Protein AF-A0A7V8YA00-F1 (afdb_monomer)

Sequence (77 aa):
MSRRWDPSLWASKKPFGIGEQRPNNYAEIWNALKENRDELGFAWRILKEGVCDGCALGTTGMRDWTLDEIHLCNVRL

Structure (mmCIF, N/CA/C/O backbone):
data_AF-A0A7V8YA00-F1
#
_entry.id   AF-A0A7V8YA00-F1
#
loop_
_atom_site.group_PDB
_atom_site.id
_atom_site.type_symbol
_atom_site.label_atom_id
_atom_site.label_alt_id
_atom_site.label_comp_id
_atom_site.label_asym_id
_atom_site.label_entity_id
_atom_site.label_seq_id
_atom_site.pdbx_PDB_ins_code
_atom_site.Cartn_x
_atom_site.Cartn_y
_atom_site.Cartn_z
_atom_site.occupancy
_atom_site.B_iso_or_equiv
_atom_site.auth_seq_id
_atom_site.auth_comp_id
_atom_site.auth_asym_id
_atom_site.auth_atom_id
_atom_site.pdbx_PDB_model_num
ATOM 1 N N . MET A 1 1 ? 22.034 -30.687 -19.357 1.00 50.94 1 MET A N 1
ATOM 2 C CA . MET A 1 1 ? 21.919 -30.775 -17.882 1.00 50.94 1 MET A CA 1
ATOM 3 C C . MET A 1 1 ? 21.779 -29.369 -17.325 1.00 50.94 1 MET A C 1
ATOM 5 O O . MET A 1 1 ? 22.728 -28.602 -17.384 1.00 50.94 1 MET A O 1
ATOM 9 N N . SER A 1 2 ? 20.583 -29.009 -16.861 1.00 56.16 2 SER A N 1
ATOM 10 C CA . SER A 1 2 ? 20.290 -27.703 -16.262 1.00 56.16 2 SER A CA 1
ATOM 11 C C . SER A 1 2 ? 21.059 -27.535 -14.948 1.00 56.16 2 SER A C 1
ATOM 13 O O . SER A 1 2 ? 20.780 -28.254 -13.983 1.00 56.16 2 SER A O 1
ATOM 15 N N . ARG A 1 3 ? 21.997 -26.584 -14.872 1.00 65.00 3 ARG A N 1
ATOM 16 C CA . ARG A 1 3 ? 22.481 -26.100 -13.573 1.00 65.00 3 ARG A CA 1
ATOM 17 C C . ARG A 1 3 ? 21.331 -25.331 -12.935 1.00 65.00 3 ARG A C 1
ATOM 19 O O . ARG A 1 3 ? 20.991 -24.246 -13.380 1.00 65.00 3 ARG A O 1
ATOM 26 N N . ARG A 1 4 ? 20.691 -25.931 -11.929 1.00 72.00 4 ARG A N 1
ATOM 27 C CA . ARG A 1 4 ? 19.570 -25.312 -11.198 1.00 72.00 4 ARG A CA 1
ATOM 28 C C . ARG A 1 4 ? 19.998 -24.083 -10.384 1.00 72.00 4 ARG A C 1
ATOM 30 O O . ARG A 1 4 ? 19.138 -23.333 -9.950 1.00 72.00 4 ARG A O 1
ATOM 37 N N . TRP A 1 5 ? 21.304 -23.881 -10.200 1.00 75.00 5 TRP A N 1
ATOM 38 C CA . TRP A 1 5 ? 21.872 -22.795 -9.412 1.00 75.00 5 TRP A CA 1
ATOM 39 C C . TRP A 1 5 ? 23.161 -22.302 -10.075 1.00 75.00 5 TRP A C 1
ATOM 41 O O . TRP A 1 5 ? 24.112 -23.073 -10.212 1.00 75.00 5 TRP A O 1
ATOM 51 N N . ASP A 1 6 ? 23.177 -21.035 -10.491 1.00 83.69 6 ASP A N 1
ATOM 52 C CA . ASP A 1 6 ? 24.368 -20.335 -10.981 1.00 83.69 6 ASP A CA 1
ATOM 53 C C . ASP A 1 6 ? 24.622 -19.089 -10.113 1.00 83.69 6 ASP A C 1
ATOM 55 O O . ASP A 1 6 ? 24.042 -18.030 -10.366 1.00 83.69 6 ASP A O 1
ATOM 59 N N . PRO A 1 7 ? 25.452 -19.207 -9.057 1.00 85.69 7 PRO A N 1
ATOM 60 C CA . PRO A 1 7 ? 25.746 -18.101 -8.148 1.00 85.69 7 PRO A CA 1
ATOM 61 C C . PRO A 1 7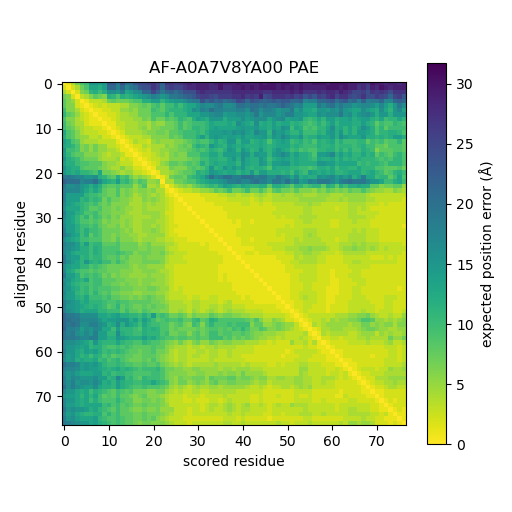 ? 26.406 -16.892 -8.810 1.00 85.69 7 PRO A C 1
ATOM 63 O O . PRO A 1 7 ? 26.369 -15.805 -8.238 1.00 85.69 7 PRO A O 1
ATOM 66 N N . SER A 1 8 ? 27.001 -17.059 -9.998 1.00 84.62 8 SER A N 1
ATOM 67 C CA . SER A 1 8 ? 27.610 -15.945 -10.735 1.00 84.62 8 SER A CA 1
ATOM 68 C C . SER A 1 8 ? 26.572 -14.953 -11.272 1.00 84.62 8 SER A C 1
ATOM 70 O O . SER A 1 8 ? 26.896 -13.791 -11.491 1.00 84.62 8 SER A O 1
ATOM 72 N N . LEU A 1 9 ? 25.314 -15.390 -11.414 1.00 82.44 9 LEU A N 1
ATOM 73 C CA . LEU A 1 9 ? 24.183 -14.560 -11.836 1.00 82.44 9 LEU A CA 1
ATOM 74 C C . LEU A 1 9 ? 23.421 -13.933 -10.657 1.00 82.44 9 LEU A C 1
ATOM 76 O O . LEU A 1 9 ? 22.416 -13.252 -10.862 1.00 82.44 9 LEU A O 1
ATOM 80 N N . TRP A 1 10 ? 23.830 -14.188 -9.412 1.00 87.56 10 TRP A N 1
ATOM 81 C CA . TRP A 1 10 ? 23.103 -13.682 -8.251 1.00 87.56 10 TRP A CA 1
ATOM 82 C C . TRP A 1 10 ? 23.408 -12.204 -8.021 1.00 87.56 10 TRP A C 1
ATOM 84 O O . TRP A 1 10 ? 24.540 -11.830 -7.730 1.00 87.56 10 TRP A O 1
ATOM 94 N N . ALA A 1 11 ? 22.369 -11.369 -8.050 1.00 85.12 11 ALA A N 1
ATOM 95 C CA . ALA A 1 11 ? 22.479 -9.963 -7.666 1.00 85.12 11 ALA A CA 1
ATOM 96 C C . ALA A 1 11 ? 22.777 -9.778 -6.162 1.00 85.12 11 ALA A C 1
ATOM 98 O O . ALA A 1 11 ? 23.352 -8.772 -5.760 1.00 85.12 11 ALA A O 1
ATOM 99 N N . SER A 1 12 ? 22.395 -10.743 -5.314 1.00 83.62 12 SER A N 1
ATOM 100 C CA . SER A 1 12 ? 22.677 -10.735 -3.875 1.00 83.62 12 SER A CA 1
ATOM 101 C C . SER A 1 12 ? 22.635 -12.145 -3.286 1.00 83.62 12 SER A C 1
ATOM 103 O O . SER A 1 12 ? 21.916 -13.016 -3.773 1.00 83.62 12 SER A O 1
ATOM 105 N N . LYS A 1 13 ? 23.374 -12.357 -2.186 1.00 85.31 13 LYS A N 1
ATOM 106 C CA . LYS A 1 13 ? 23.263 -13.561 -1.339 1.00 85.31 13 LYS A CA 1
ATOM 107 C C . LYS A 1 13 ? 22.007 -13.547 -0.460 1.00 85.31 13 LYS A C 1
ATOM 109 O O . LYS A 1 13 ? 21.657 -14.574 0.114 1.00 85.31 13 LYS A O 1
ATOM 114 N N . LYS A 1 14 ? 21.359 -12.386 -0.318 1.00 83.62 14 LYS A N 1
ATOM 115 C CA . LYS A 1 14 ? 20.116 -12.228 0.439 1.00 83.62 14 LYS A CA 1
ATOM 116 C C . LYS A 1 14 ? 18.954 -12.698 -0.441 1.00 83.62 14 LYS A C 1
ATOM 118 O O . LYS A 1 14 ? 18.675 -12.038 -1.445 1.00 83.62 14 LYS A O 1
ATOM 123 N N . PRO A 1 15 ? 18.268 -13.804 -0.100 1.00 77.38 15 PRO A N 1
ATOM 124 C CA . PRO A 1 15 ? 17.159 -14.290 -0.908 1.00 77.38 15 PRO A CA 1
ATOM 125 C C . PRO A 1 15 ? 16.077 -13.217 -0.956 1.00 77.38 15 PRO A C 1
ATOM 127 O O . PRO A 1 15 ? 15.756 -12.609 0.064 1.00 77.38 15 PRO A O 1
ATOM 130 N N . PHE A 1 16 ? 15.588 -12.938 -2.161 1.00 73.56 16 PHE A N 1
ATOM 131 C CA . PHE A 1 16 ? 14.626 -11.878 -2.459 1.00 73.56 16 PHE A CA 1
ATOM 132 C C . PHE A 1 16 ? 15.022 -10.459 -2.024 1.00 73.56 16 PHE A C 1
ATOM 134 O O . PHE A 1 16 ? 14.267 -9.569 -2.358 1.00 73.56 16 PHE A O 1
ATOM 141 N N . GLY A 1 17 ? 16.179 -10.223 -1.383 1.00 77.56 17 GLY A N 1
ATOM 142 C CA . GLY A 1 17 ? 16.646 -8.923 -0.871 1.00 77.56 17 GLY A CA 1
ATOM 143 C C . GLY A 1 17 ? 16.345 -8.644 0.615 1.00 77.56 17 GLY A C 1
ATOM 144 O O . GLY A 1 17 ? 16.323 -7.487 1.010 1.00 77.56 17 GLY A O 1
ATOM 145 N N . ILE A 1 18 ? 16.072 -9.660 1.448 1.00 79.19 18 ILE A N 1
ATOM 146 C CA . ILE A 1 18 ? 15.708 -9.490 2.878 1.00 79.19 18 ILE A CA 1
ATOM 147 C C . ILE A 1 18 ? 16.593 -8.458 3.607 1.00 79.19 18 ILE A C 1
ATOM 149 O O . ILE A 1 18 ? 17.822 -8.563 3.612 1.00 79.19 18 ILE A O 1
ATOM 153 N N . GLY A 1 19 ? 15.957 -7.486 4.266 1.00 75.38 19 GLY A N 1
ATOM 154 C CA . GLY A 1 19 ? 16.641 -6.420 5.008 1.00 75.38 19 GLY A CA 1
ATOM 155 C C . GLY A 1 19 ? 17.208 -5.281 4.148 1.00 75.38 19 GLY A C 1
ATOM 156 O O . GLY A 1 19 ? 17.872 -4.406 4.690 1.00 75.38 19 GLY A O 1
ATOM 157 N N . GLU A 1 20 ? 16.970 -5.286 2.835 1.00 77.19 20 GLU A N 1
ATOM 158 C CA . GLU A 1 20 ? 17.152 -4.119 1.960 1.00 77.19 20 GLU A CA 1
ATOM 159 C C . GLU A 1 20 ? 15.866 -3.273 1.901 1.00 77.19 20 GLU A C 1
ATOM 161 O O . GLU A 1 20 ? 14.803 -3.705 2.354 1.00 77.19 20 GLU A O 1
ATOM 166 N N . GLN A 1 21 ? 15.944 -2.084 1.289 1.00 71.31 21 GLN A N 1
ATOM 167 C CA . GLN A 1 21 ? 14.815 -1.148 1.144 1.00 71.31 21 GLN A CA 1
ATOM 168 C C . GLN A 1 21 ? 13.573 -1.772 0.462 1.00 71.31 21 GLN A C 1
ATOM 170 O O . GLN A 1 21 ? 12.445 -1.359 0.718 1.00 71.31 21 GLN A O 1
ATOM 175 N N . ARG A 1 22 ? 13.763 -2.787 -0.394 1.00 62.97 22 ARG A N 1
ATOM 176 C CA . ARG A 1 22 ? 12.718 -3.623 -1.017 1.00 62.97 22 ARG A CA 1
ATOM 177 C C . ARG A 1 22 ? 13.196 -5.072 -0.913 1.00 62.97 22 ARG A C 1
ATOM 179 O O . ARG A 1 22 ? 14.270 -5.373 -1.432 1.00 62.97 22 ARG A O 1
ATOM 186 N N . PRO A 1 23 ? 12.494 -5.922 -0.147 1.00 61.06 23 PRO A N 1
ATOM 187 C CA . PRO A 1 23 ? 11.406 -6.773 -0.654 1.00 61.06 23 PRO A CA 1
ATOM 188 C C . PRO A 1 23 ? 10.360 -7.065 0.435 1.00 61.06 23 PRO A C 1
ATOM 190 O O . PRO A 1 23 ? 9.611 -8.038 0.369 1.00 61.06 23 PRO A O 1
ATOM 193 N N . ASN A 1 24 ? 10.335 -6.238 1.480 1.00 73.62 24 ASN A N 1
ATOM 194 C CA . ASN A 1 24 ? 9.610 -6.519 2.711 1.00 73.62 24 ASN A CA 1
ATOM 195 C C . ASN A 1 24 ? 8.136 -6.094 2.608 1.00 73.62 24 ASN A C 1
ATOM 197 O O . ASN A 1 24 ? 7.547 -5.704 3.607 1.00 73.62 24 ASN A O 1
ATOM 201 N N . ASN A 1 25 ? 7.521 -6.168 1.420 1.00 77.56 25 ASN A N 1
ATOM 202 C CA . ASN A 1 25 ? 6.165 -5.651 1.185 1.00 77.56 25 ASN A CA 1
ATOM 203 C C . ASN A 1 25 ? 5.142 -6.224 2.180 1.00 77.56 25 ASN A C 1
ATOM 205 O O . ASN A 1 25 ? 4.296 -5.495 2.681 1.00 77.56 25 ASN A O 1
ATOM 209 N N . TYR A 1 26 ? 5.258 -7.507 2.533 1.00 83.06 26 TYR A N 1
ATOM 210 C CA . TYR A 1 26 ? 4.382 -8.122 3.535 1.00 83.06 26 TYR A CA 1
ATOM 211 C C . TYR A 1 26 ? 4.652 -7.646 4.967 1.00 83.06 26 TYR A C 1
ATOM 213 O O . TYR A 1 26 ? 3.721 -7.564 5.765 1.00 83.06 26 TYR A O 1
ATOM 221 N N . ALA A 1 27 ? 5.902 -7.321 5.303 1.00 86.56 27 ALA A N 1
ATOM 222 C CA . ALA A 1 27 ? 6.225 -6.751 6.606 1.00 86.56 27 ALA A CA 1
ATOM 223 C C . ALA A 1 27 ? 5.641 -5.337 6.744 1.00 86.56 27 ALA A C 1
ATOM 225 O O . ALA A 1 27 ? 5.130 -5.005 7.807 1.00 86.56 27 ALA A O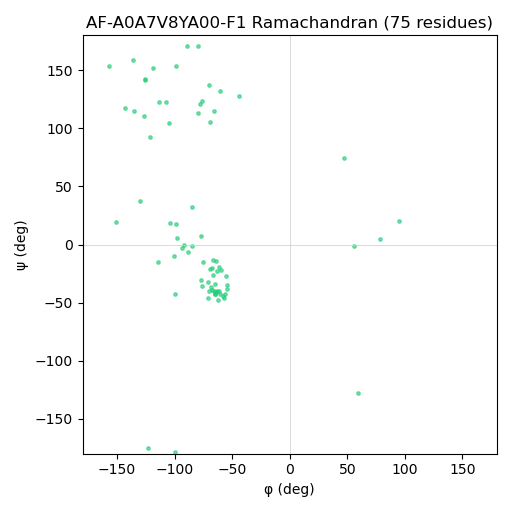 1
ATOM 226 N N . GLU A 1 28 ? 5.633 -4.549 5.663 1.00 87.75 28 GLU A N 1
ATOM 227 C CA . GLU A 1 28 ? 4.993 -3.227 5.654 1.00 87.75 28 GLU A CA 1
ATOM 228 C C . GLU A 1 28 ? 3.482 -3.314 5.885 1.00 87.75 28 GLU A C 1
ATOM 230 O O . GLU A 1 28 ? 2.946 -2.545 6.675 1.00 87.75 28 GLU A O 1
ATOM 235 N N . ILE A 1 29 ? 2.797 -4.310 5.306 1.00 90.62 29 ILE A N 1
ATOM 236 C CA . ILE A 1 29 ? 1.375 -4.558 5.608 1.00 90.62 29 ILE A CA 1
ATOM 237 C C . ILE A 1 29 ? 1.176 -4.799 7.110 1.00 90.62 29 ILE A C 1
ATOM 239 O O . ILE A 1 29 ? 0.267 -4.238 7.721 1.00 90.62 29 ILE A O 1
ATOM 243 N N . TRP A 1 30 ? 2.028 -5.626 7.721 1.00 92.31 30 TRP A N 1
ATOM 244 C CA . TRP A 1 30 ? 1.952 -5.884 9.157 1.00 92.31 30 TRP A CA 1
ATOM 245 C C . TRP A 1 30 ? 2.228 -4.627 9.995 1.00 92.31 30 TRP A C 1
ATOM 247 O O . TRP A 1 30 ? 1.536 -4.390 10.987 1.00 92.31 30 TRP A O 1
ATOM 257 N N . ASN A 1 31 ? 3.203 -3.809 9.595 1.00 92.12 31 ASN A N 1
ATOM 258 C CA . ASN A 1 31 ? 3.513 -2.545 10.260 1.00 92.12 31 ASN A CA 1
ATOM 259 C C . ASN A 1 31 ? 2.325 -1.579 10.196 1.00 92.12 31 ASN A C 1
ATOM 261 O O . ASN A 1 31 ? 1.905 -1.093 11.243 1.00 92.12 31 ASN A O 1
ATOM 265 N N . ALA A 1 32 ? 1.724 -1.397 9.018 1.00 94.12 32 ALA A N 1
ATOM 266 C CA . ALA A 1 32 ? 0.560 -0.535 8.824 1.00 94.12 32 ALA A CA 1
ATOM 267 C C . ALA A 1 32 ? -0.641 -0.987 9.670 1.00 94.12 32 ALA A C 1
ATOM 269 O O . ALA A 1 32 ? -1.294 -0.170 10.320 1.00 94.12 32 ALA A O 1
ATOM 270 N N . LEU A 1 33 ? -0.900 -2.301 9.741 1.00 95.06 33 LEU A N 1
ATOM 271 C CA . LEU A 1 33 ? -1.936 -2.858 10.620 1.00 95.06 33 LEU A CA 1
ATOM 272 C C . LEU A 1 33 ? -1.658 -2.565 12.096 1.00 95.06 33 LEU A C 1
ATOM 274 O O . LEU A 1 33 ? -2.585 -2.283 12.853 1.00 95.06 33 LEU A O 1
ATOM 278 N N . LYS A 1 34 ? -0.395 -2.655 12.523 1.00 96.75 34 LYS A N 1
ATOM 279 C CA . LYS A 1 34 ? 0.003 -2.382 13.907 1.00 96.75 34 LYS A CA 1
ATOM 280 C C . LYS A 1 34 ? -0.102 -0.894 14.245 1.00 96.75 34 LYS A C 1
ATOM 282 O O . LYS A 1 34 ? -0.512 -0.578 15.361 1.00 96.75 34 LYS A O 1
ATOM 287 N N . GLU A 1 35 ? 0.283 -0.021 13.321 1.00 95.75 35 GLU A N 1
ATOM 288 C CA . GLU A 1 35 ? 0.251 1.435 13.477 1.00 95.75 35 GLU A CA 1
ATOM 289 C C . GLU A 1 35 ? -1.181 1.969 13.547 1.00 95.75 35 GLU A C 1
ATOM 291 O O . GLU A 1 35 ? -1.470 2.797 14.399 1.00 95.75 35 GLU A O 1
ATOM 296 N N . ASN A 1 36 ? -2.092 1.407 12.747 1.00 96.88 36 ASN A N 1
ATOM 297 C CA . ASN A 1 36 ? -3.498 1.819 12.674 1.00 96.88 36 ASN A CA 1
ATOM 298 C C . ASN A 1 36 ? -4.440 0.918 13.494 1.00 96.88 36 ASN A C 1
ATOM 300 O O . ASN A 1 36 ? -5.643 0.855 13.233 1.00 96.88 36 ASN A O 1
ATOM 304 N N . ARG A 1 37 ? -3.905 0.137 14.442 1.00 96.62 37 ARG A N 1
ATOM 305 C CA . ARG A 1 37 ? -4.662 -0.915 15.150 1.00 96.62 37 ARG A CA 1
ATOM 306 C C . ARG A 1 37 ? -5.836 -0.387 15.984 1.00 96.62 37 ARG A C 1
ATOM 308 O O . ARG A 1 37 ? -6.727 -1.155 16.335 1.00 96.62 37 ARG A O 1
ATOM 315 N N . ASP A 1 38 ? -5.780 0.882 16.360 1.00 97.81 38 ASP A N 1
ATOM 316 C CA . ASP A 1 38 ? -6.803 1.623 17.092 1.00 97.81 38 ASP A CA 1
ATOM 317 C C . ASP A 1 38 ? -7.977 2.037 16.195 1.00 97.81 38 ASP A C 1
ATOM 319 O O . ASP A 1 38 ? -9.113 2.037 16.657 1.00 97.81 38 ASP A O 1
ATOM 323 N N . GLU A 1 39 ? -7.726 2.282 14.905 1.00 97.44 39 GLU A N 1
ATOM 324 C CA . GLU A 1 39 ? -8.707 2.819 13.951 1.00 97.44 39 GLU A CA 1
ATOM 325 C C . GLU A 1 39 ? -8.794 2.007 12.641 1.00 97.44 39 GLU A C 1
ATOM 327 O O . GLU A 1 39 ? -9.020 2.539 11.549 1.00 97.44 39 GLU A O 1
ATOM 332 N N . LEU A 1 40 ? -8.679 0.674 12.730 1.00 96.50 40 LEU A N 1
ATOM 333 C CA . LEU A 1 40 ? -8.696 -0.228 11.563 1.00 96.50 40 LEU A CA 1
ATOM 334 C C . LEU A 1 40 ? -9.929 -0.046 10.665 1.00 96.50 40 LEU A C 1
ATOM 336 O O . LEU A 1 40 ? -9.837 -0.176 9.444 1.00 96.50 40 LEU A O 1
ATOM 340 N N . GLY A 1 41 ? -11.089 0.262 11.252 1.00 97.31 41 GLY A N 1
ATOM 341 C CA . GLY A 1 41 ? -12.317 0.508 10.496 1.00 97.31 41 GLY A CA 1
ATOM 342 C C . GLY A 1 41 ? -12.226 1.761 9.625 1.00 97.31 41 GLY A C 1
ATOM 343 O O . GLY A 1 41 ? -12.671 1.750 8.474 1.00 97.31 41 GLY A O 1
ATOM 344 N N . PHE A 1 42 ? -11.618 2.827 10.147 1.00 96.56 42 PHE A N 1
ATOM 345 C CA . PHE A 1 42 ? -11.385 4.057 9.400 1.00 96.56 42 PHE A CA 1
ATOM 346 C C . PHE A 1 42 ? -10.314 3.858 8.322 1.00 96.56 42 PHE A C 1
ATOM 348 O O . PHE A 1 42 ? -10.560 4.191 7.160 1.00 96.56 42 PHE A O 1
ATOM 355 N N . ALA A 1 43 ? -9.194 3.210 8.658 1.00 96.38 43 ALA A N 1
ATOM 356 C CA . ALA A 1 43 ? -8.151 2.860 7.692 1.00 96.38 43 ALA A CA 1
ATOM 357 C C . ALA A 1 43 ? -8.711 2.023 6.524 1.00 96.38 43 ALA A C 1
ATOM 359 O O . ALA A 1 43 ? -8.457 2.305 5.351 1.00 96.38 43 ALA A O 1
ATOM 360 N N . TRP A 1 44 ? -9.576 1.047 6.817 1.00 95.69 44 TRP A N 1
ATOM 361 C CA . TRP A 1 44 ? -10.235 0.243 5.789 1.00 95.69 44 TRP A CA 1
ATOM 362 C C . TRP A 1 44 ? -11.183 1.053 4.896 1.00 95.69 44 TRP A C 1
ATOM 364 O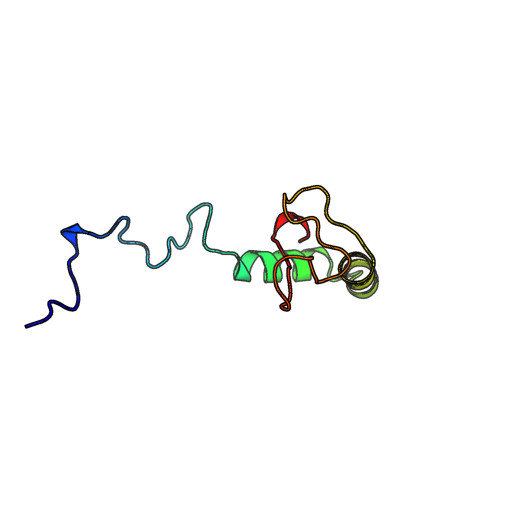 O . TRP A 1 44 ? -11.292 0.779 3.698 1.00 95.69 44 TRP A O 1
ATOM 374 N N . ARG A 1 45 ? -11.864 2.072 5.438 1.00 96.56 45 ARG A N 1
ATOM 375 C CA . ARG A 1 45 ? -12.683 2.988 4.627 1.00 96.56 45 ARG A CA 1
ATOM 376 C C . ARG A 1 45 ? -11.824 3.790 3.656 1.00 96.56 45 ARG A C 1
ATOM 378 O O . ARG A 1 45 ? -12.187 3.856 2.487 1.00 96.56 45 ARG A O 1
ATOM 385 N N . ILE A 1 46 ? -10.670 4.303 4.087 1.00 94.38 46 ILE A N 1
ATOM 386 C CA . ILE A 1 46 ? -9.716 4.988 3.195 1.00 94.38 46 ILE A CA 1
ATOM 387 C C . ILE A 1 46 ? -9.270 4.056 2.062 1.00 94.38 46 ILE A C 1
ATOM 389 O O . ILE A 1 46 ? -9.252 4.455 0.897 1.00 94.38 46 ILE A O 1
ATOM 393 N N . LEU A 1 47 ? -8.955 2.797 2.372 1.00 94.75 47 LEU A N 1
ATOM 394 C CA . LEU A 1 47 ? -8.542 1.830 1.354 1.00 94.75 47 LEU A CA 1
ATOM 395 C C . LEU A 1 47 ? -9.664 1.506 0.354 1.00 94.75 47 LEU A C 1
ATOM 397 O O . LEU A 1 47 ? -9.418 1.471 -0.852 1.00 94.75 47 LEU A O 1
ATOM 401 N N . LYS A 1 48 ? -10.900 1.321 0.830 1.00 95.44 48 LYS A N 1
ATOM 402 C CA . LYS A 1 48 ? -12.051 0.983 -0.025 1.00 95.44 48 LYS A CA 1
ATOM 403 C C . LYS A 1 48 ? -12.618 2.148 -0.831 1.00 95.44 48 LYS A C 1
ATOM 405 O O . LYS A 1 48 ? -13.121 1.908 -1.923 1.00 95.44 48 LYS A O 1
ATOM 410 N N . GLU A 1 49 ? -12.616 3.355 -0.278 1.00 95.81 49 GLU A N 1
ATOM 411 C CA . GLU A 1 49 ? -13.353 4.509 -0.824 1.00 95.81 49 GLU A CA 1
ATOM 412 C C . GLU A 1 49 ? -12.420 5.623 -1.317 1.00 95.81 49 GLU A C 1
ATOM 414 O O . GLU A 1 49 ? -12.855 6.508 -2.050 1.00 95.81 49 GLU A O 1
ATOM 419 N N . GLY A 1 50 ? -11.141 5.585 -0.938 1.00 93.19 50 GLY A N 1
ATOM 420 C CA . GLY A 1 50 ? -10.145 6.566 -1.349 1.00 93.19 50 GLY A CA 1
ATOM 421 C C . GLY A 1 50 ? -9.590 6.335 -2.754 1.00 93.19 50 GLY A C 1
ATOM 422 O O . GLY A 1 50 ? -9.795 5.294 -3.383 1.00 93.19 50 GLY A O 1
ATOM 423 N N . VAL A 1 51 ? -8.827 7.321 -3.217 1.00 91.69 51 VAL A N 1
ATOM 424 C CA . VAL A 1 51 ? -8.092 7.303 -4.487 1.00 91.69 51 VAL A CA 1
ATOM 425 C C . VAL A 1 51 ? -6.594 7.435 -4.227 1.00 91.69 51 VAL A C 1
ATOM 427 O O . VAL A 1 51 ? -6.191 8.013 -3.219 1.00 91.69 51 VAL A O 1
ATOM 430 N N . CYS A 1 52 ? -5.766 6.888 -5.114 1.00 90.69 52 CYS A N 1
ATOM 431 C 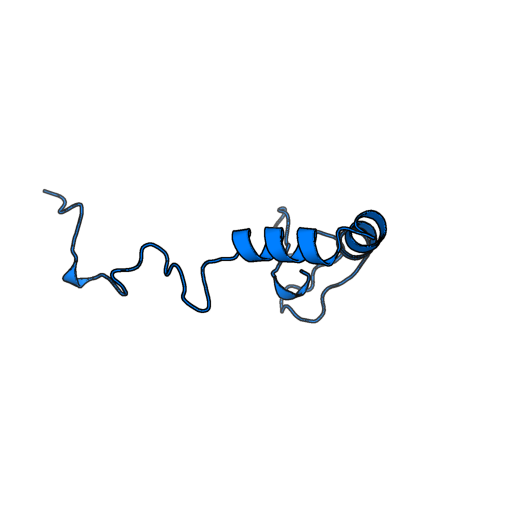CA . CYS A 1 52 ? -4.314 7.042 -5.060 1.00 90.69 52 CYS A CA 1
ATOM 432 C C . CYS A 1 52 ? -3.838 7.976 -6.169 1.00 90.69 52 CYS A C 1
ATOM 434 O O . CYS A 1 52 ? -4.048 7.691 -7.345 1.00 90.69 52 CYS A O 1
ATOM 436 N N . ASP A 1 53 ? -3.156 9.050 -5.787 1.00 86.00 53 ASP A N 1
ATOM 437 C CA . ASP A 1 53 ? -2.475 9.993 -6.680 1.00 86.00 53 ASP A CA 1
ATOM 438 C C . ASP A 1 53 ? -0.954 9.750 -6.759 1.00 86.00 53 ASP A C 1
ATOM 440 O O . ASP A 1 53 ? -0.274 10.296 -7.624 1.00 86.00 53 ASP A O 1
ATOM 444 N N . GLY A 1 54 ? -0.414 8.887 -5.894 1.00 82.56 54 GLY A N 1
ATOM 445 C CA . GLY A 1 54 ? 1.011 8.547 -5.833 1.00 82.56 54 GLY A CA 1
ATOM 446 C C . GLY A 1 54 ? 1.475 7.448 -6.798 1.00 82.56 54 GLY A C 1
ATOM 447 O O . GLY A 1 54 ? 2.657 7.103 -6.805 1.00 82.56 54 GLY A O 1
ATOM 448 N N . CYS A 1 55 ? 0.578 6.864 -7.599 1.00 80.75 55 CYS A N 1
ATOM 449 C CA . CYS A 1 55 ? 0.898 5.814 -8.569 1.00 80.75 55 CYS A CA 1
ATOM 450 C C . CYS A 1 55 ? 0.405 6.195 -9.968 1.00 80.75 55 CYS A C 1
ATOM 452 O O . CYS A 1 55 ? -0.709 6.688 -10.122 1.00 80.75 55 CYS A O 1
ATOM 454 N N . ALA A 1 56 ? 1.190 5.876 -11.001 1.00 83.00 56 ALA A N 1
ATOM 455 C CA . ALA A 1 56 ? 0.817 6.111 -12.398 1.00 83.00 56 ALA A CA 1
ATOM 456 C C . ALA A 1 56 ? -0.475 5.388 -12.832 1.00 83.00 56 ALA A C 1
ATOM 458 O O . ALA A 1 56 ? -1.104 5.807 -13.799 1.00 83.00 56 ALA A O 1
ATOM 459 N N . LEU A 1 57 ? -0.868 4.315 -12.132 1.00 85.19 57 LEU A N 1
ATOM 460 C CA . LEU A 1 57 ? -2.078 3.538 -12.421 1.00 85.19 57 LEU A CA 1
ATOM 461 C C . LEU A 1 57 ? -3.339 4.063 -11.720 1.00 85.19 57 LEU A C 1
ATOM 463 O O . LEU A 1 57 ? -4.408 3.529 -11.981 1.00 85.19 57 LEU A O 1
ATOM 467 N N . GLY A 1 58 ? -3.224 5.057 -10.829 1.00 84.62 58 GLY A N 1
ATOM 468 C CA . GLY A 1 58 ? -4.362 5.749 -10.211 1.00 84.62 58 GLY A CA 1
ATOM 469 C C . GLY A 1 58 ? -5.473 4.836 -9.673 1.00 84.62 58 GLY A C 1
ATOM 470 O O . GLY A 1 58 ? -6.548 4.743 -10.261 1.00 84.62 58 GLY A O 1
ATOM 471 N N . THR A 1 59 ? -5.253 4.165 -8.538 1.00 90.38 59 THR A N 1
ATOM 472 C CA . THR A 1 59 ? -6.265 3.254 -7.972 1.00 90.38 59 THR A CA 1
ATOM 473 C C . THR A 1 59 ? -7.467 4.013 -7.412 1.00 90.38 59 THR A C 1
ATOM 475 O O . THR A 1 59 ? -7.277 4.970 -6.659 1.00 90.38 59 THR A O 1
ATOM 478 N N . THR A 1 60 ? -8.684 3.532 -7.669 1.00 92.25 60 THR A N 1
ATOM 479 C CA . THR A 1 60 ? -9.906 3.952 -6.959 1.00 92.25 60 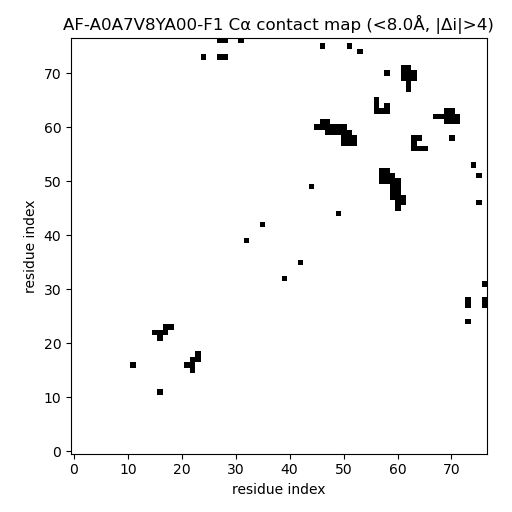THR A CA 1
ATOM 480 C C . THR A 1 60 ? -10.436 2.775 -6.149 1.00 92.25 60 THR A C 1
ATOM 482 O O . THR A 1 60 ? -10.681 1.692 -6.685 1.00 92.25 60 THR A O 1
ATOM 485 N N . GLY A 1 61 ? -10.577 2.956 -4.837 1.00 93.31 61 GLY A N 1
ATOM 486 C CA . GLY A 1 61 ? -10.778 1.837 -3.926 1.00 93.31 61 GLY A CA 1
ATOM 487 C C . GLY A 1 61 ? -9.602 0.866 -4.007 1.00 93.31 61 GLY A C 1
ATOM 488 O O . GLY A 1 61 ? -8.458 1.284 -3.901 1.00 93.31 61 GLY A O 1
ATOM 489 N N . MET A 1 62 ? -9.8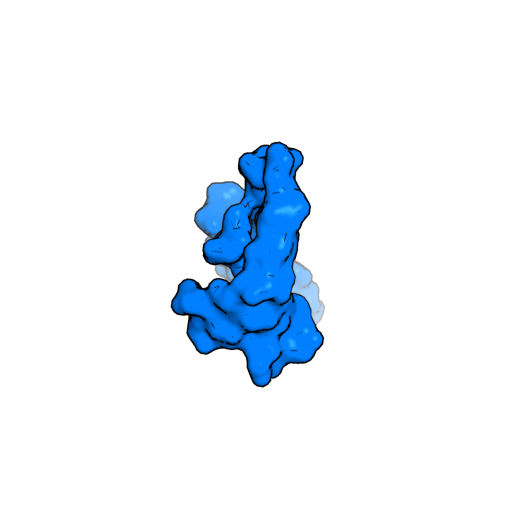58 -0.423 -4.224 1.00 93.62 62 MET A N 1
ATOM 490 C CA . MET A 1 62 ? -8.816 -1.466 -4.280 1.00 93.62 62 MET A CA 1
ATOM 491 C C . MET A 1 62 ? -8.502 -1.940 -5.707 1.00 93.62 62 MET A C 1
ATOM 493 O O . MET A 1 62 ? -7.979 -3.038 -5.877 1.00 93.62 62 MET A O 1
ATOM 497 N N . ARG A 1 63 ? -8.871 -1.163 -6.733 1.00 92.62 63 ARG A N 1
ATOM 498 C CA . ARG A 1 63 ? -8.718 -1.532 -8.149 1.00 92.62 63 ARG A CA 1
ATOM 499 C C . ARG A 1 63 ? -8.180 -0.376 -8.984 1.00 92.62 63 ARG A C 1
ATOM 501 O O . ARG A 1 63 ? -8.307 0.789 -8.603 1.00 92.62 63 ARG A O 1
ATOM 508 N N . ASP A 1 64 ? -7.611 -0.719 -10.129 1.00 92.12 64 ASP A N 1
ATOM 509 C CA . ASP A 1 64 ? -7.213 0.211 -11.184 1.00 92.12 64 ASP A CA 1
ATOM 510 C C . ASP A 1 64 ? -7.888 -0.153 -12.520 1.00 92.12 64 ASP A C 1
ATOM 512 O O . ASP A 1 64 ? -8.767 -1.012 -12.570 1.00 92.12 64 ASP A O 1
ATOM 516 N N . TRP A 1 65 ? -7.533 0.558 -13.592 1.00 88.12 65 TRP A N 1
ATOM 517 C CA . TRP A 1 65 ? -8.091 0.377 -14.941 1.00 88.12 65 TRP A CA 1
ATOM 518 C C . TRP A 1 65 ? -7.279 -0.566 -15.846 1.00 88.12 65 TRP A C 1
ATOM 520 O O . TRP A 1 65 ? -7.631 -0.754 -17.009 1.00 88.12 65 TRP A O 1
ATOM 530 N N . THR A 1 66 ? -6.147 -1.073 -15.366 1.00 89.44 66 THR A N 1
ATOM 531 C CA . THR A 1 66 ? -5.175 -1.864 -16.134 1.00 89.44 66 THR A CA 1
ATOM 532 C C . THR A 1 66 ? -5.340 -3.353 -15.876 1.00 89.44 66 THR A C 1
ATOM 534 O O . THR A 1 66 ? -5.265 -4.141 -16.818 1.00 89.44 66 THR A O 1
ATOM 537 N N . LEU A 1 67 ? -5.548 -3.739 -14.615 1.00 87.94 67 LEU A N 1
ATOM 538 C CA . LEU A 1 67 ? -5.678 -5.131 -14.197 1.00 87.94 67 LEU A CA 1
ATOM 539 C C . LEU A 1 67 ? -6.986 -5.340 -13.428 1.00 87.94 67 LEU A C 1
ATOM 541 O O . LEU A 1 67 ? -7.383 -4.521 -12.604 1.00 87.94 67 LEU A O 1
ATOM 545 N N . ASP A 1 68 ? -7.619 -6.493 -13.640 1.00 87.44 68 ASP A N 1
ATOM 546 C CA . ASP A 1 68 ? -8.863 -6.878 -12.953 1.00 87.44 68 ASP A CA 1
ATOM 547 C C . ASP A 1 68 ? -8.646 -7.357 -11.499 1.00 87.44 68 ASP A C 1
ATOM 549 O O . ASP A 1 68 ? -9.569 -7.849 -10.840 1.00 87.44 68 ASP A O 1
ATOM 553 N N . GLU A 1 69 ? -7.424 -7.233 -10.979 1.00 89.31 69 GLU A N 1
ATOM 554 C CA . GLU A 1 69 ? -7.027 -7.708 -9.656 1.00 89.31 69 GLU A CA 1
ATOM 555 C C . GLU A 1 69 ? -7.003 -6.599 -8.592 1.00 89.31 69 GLU A C 1
ATOM 557 O O . GLU A 1 69 ? -7.387 -5.452 -8.823 1.00 89.31 69 GLU A O 1
ATOM 562 N N . ILE A 1 70 ? -6.615 -6.967 -7.369 1.00 91.25 70 ILE A N 1
ATOM 563 C CA . ILE A 1 70 ? -6.469 -6.001 -6.282 1.00 91.25 70 ILE A CA 1
ATOM 564 C C . ILE A 1 70 ? -5.179 -5.216 -6.492 1.00 91.25 70 ILE A C 1
ATOM 566 O O . ILE A 1 70 ? -4.093 -5.790 -6.473 1.00 91.25 70 ILE A O 1
ATOM 570 N N . HIS A 1 71 ? -5.299 -3.894 -6.562 1.00 90.94 71 HIS A N 1
ATOM 571 C CA . HIS A 1 71 ? -4.154 -3.000 -6.517 1.00 90.94 71 HIS A CA 1
ATOM 572 C C . HIS A 1 71 ? -4.067 -2.333 -5.147 1.00 90.94 71 HIS A C 1
ATOM 574 O O . HIS A 1 71 ? -4.782 -1.377 -4.834 1.00 90.94 71 HIS A O 1
ATOM 580 N N . LEU A 1 72 ? -3.118 -2.813 -4.345 1.00 89.75 72 LEU A N 1
ATOM 581 C CA . LEU A 1 72 ? -2.706 -2.181 -3.098 1.00 89.75 72 LEU A CA 1
ATOM 582 C C . LEU A 1 72 ? -1.193 -1.974 -3.111 1.00 89.75 72 LEU A C 1
ATOM 584 O O . LEU A 1 72 ? -0.423 -2.930 -3.042 1.00 89.75 72 LEU A O 1
ATOM 588 N N . CYS A 1 73 ? -0.770 -0.718 -3.206 1.00 87.19 73 CYS A N 1
ATOM 589 C CA . CYS A 1 73 ? 0.634 -0.343 -3.136 1.00 87.19 73 CYS A CA 1
ATOM 590 C C . CYS A 1 73 ? 0.994 0.141 -1.726 1.00 87.19 73 CYS A C 1
ATOM 592 O O . CYS A 1 73 ? 0.153 0.685 -1.011 1.00 87.19 73 CYS A O 1
ATOM 594 N N . ASN A 1 74 ? 2.267 0.007 -1.346 1.00 86.81 74 ASN A N 1
ATOM 595 C CA . ASN A 1 74 ? 2.732 0.429 -0.019 1.00 86.81 74 ASN A CA 1
ATOM 596 C C . ASN A 1 74 ? 2.609 1.942 0.225 1.00 86.81 74 ASN A C 1
ATOM 598 O O . ASN A 1 74 ? 2.728 2.359 1.357 1.00 86.81 74 ASN A O 1
ATOM 602 N N . VAL A 1 75 ? 2.397 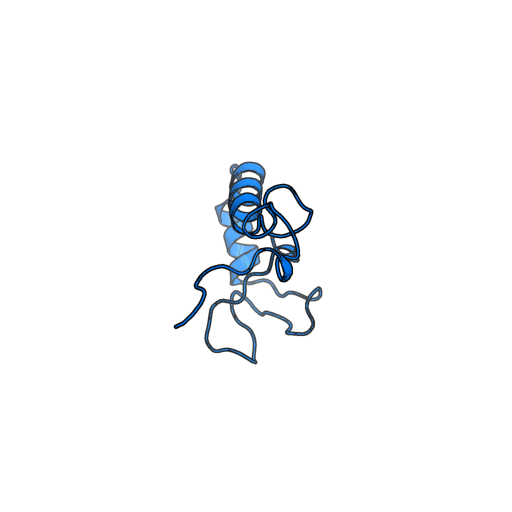2.777 -0.801 1.00 87.00 75 VAL A N 1
ATOM 603 C CA . VAL A 1 75 ? 2.180 4.227 -0.603 1.00 87.00 75 VAL A CA 1
ATOM 604 C C . VAL A 1 75 ? 0.852 4.500 0.115 1.00 87.00 75 VAL A C 1
ATOM 606 O O . VAL A 1 75 ? 0.660 5.571 0.677 1.00 87.00 75 VAL A O 1
ATOM 609 N N . ARG A 1 76 ? -0.074 3.535 0.090 1.00 90.00 76 ARG A N 1
ATOM 610 C CA . ARG A 1 76 ? -1.379 3.617 0.757 1.00 90.00 76 ARG A CA 1
ATOM 611 C C . ARG A 1 76 ? -1.412 2.907 2.116 1.00 90.00 76 ARG A C 1
A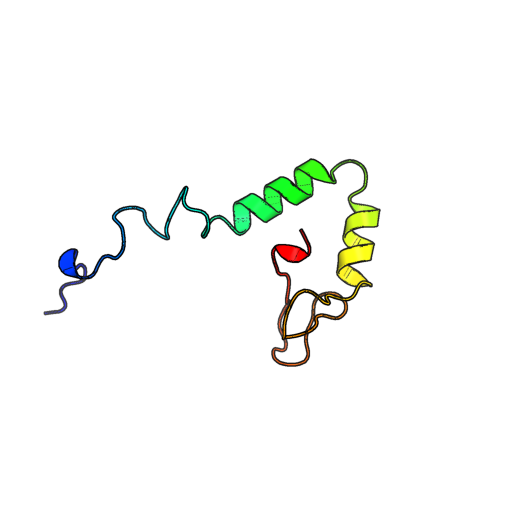TOM 613 O O . ARG A 1 76 ? -2.501 2.765 2.669 1.00 90.00 76 ARG A O 1
ATOM 620 N N . LEU A 1 77 ? -0.270 2.409 2.591 1.00 89.50 77 LEU A N 1
ATOM 621 C CA . LEU A 1 77 ? -0.099 1.681 3.850 1.00 89.50 77 LEU A CA 1
ATOM 622 C C . LEU A 1 77 ? 0.781 2.495 4.791 1.00 89.50 77 LEU A C 1
ATOM 624 O O . LEU A 1 77 ? 0.421 2.534 5.984 1.00 89.50 77 LEU A O 1
#

Solvent-accessible surface area (backbone atoms only 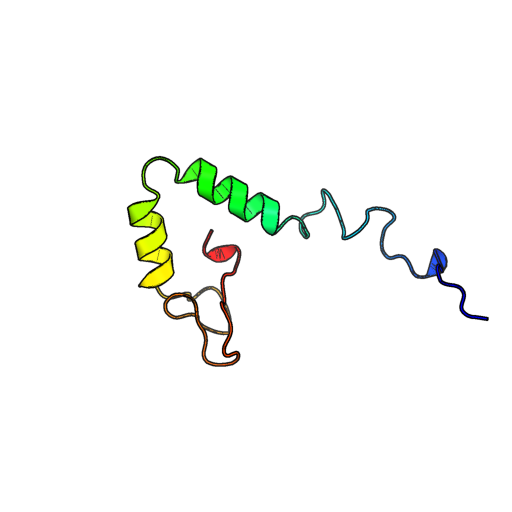— not comparable to full-atom values): 4967 Å² total; per-residue (Å²): 134,84,74,91,72,62,76,90,76,51,92,58,92,44,73,83,30,67,92,47,102,60,59,54,64,70,57,50,54,53,49,33,52,64,74,38,60,90,46,51,71,58,56,49,45,49,48,56,72,33,71,42,87,91,46,98,66,47,28,55,24,48,27,43,90,86,52,100,54,80,51,82,58,77,92,82,86

Foldseek 3Di:
DDPPDDCVPDPDPPVQQPPDPDDVQVVLVVVVCVVCVVPVVVLLCCQQANWDPPDPQIDGRQDGDPDPDGDDDSVSD

Secondary structure (DSSP, 8-state):
---S--GGG-S-SSGGGTTSSSS-HHHHHHHHHHHTTTSHHHHHHHHHH-B-SSSTT--BTTB-SS-SS----GGG-

Mean predicted aligned error: 7.55 Å

Radius of gyration: 17.28 Å; Cα contacts (8 Å, |Δi|>4): 55; chains: 1; bounding box: 41×41×35 Å

pLDDT: mean 86.19, std 9.9, range [50.94, 97.81]